Protein AF-A0A0F9FDF7-F1 (afdb_monomer)

Secondary structure (DSSP, 8-state):
---GGGGSS----------TTSHHHHHHHHHHHHHHHHHHH-TT----------

Structure (mmCIF, N/CA/C/O backbone):
data_AF-A0A0F9FDF7-F1
#
_entry.id   AF-A0A0F9FDF7-F1
#
loop_
_atom_site.group_PDB
_atom_site.id
_atom_site.type_symbol
_atom_site.label_atom_id
_atom_site.label_alt_id
_atom_site.label_comp_id
_atom_site.label_asym_id
_atom_site.label_entity_id
_atom_site.label_seq_id
_atom_site.pdbx_PDB_ins_code
_atom_site.Cartn_x
_atom_site.Cartn_y
_atom_site.Cartn_z
_atom_site.occupancy
_atom_site.B_iso_or_equiv
_atom_site.auth_seq_id
_atom_site.auth_comp_id
_atom_site.auth_asym_id
_atom_site.auth_atom_id
_atom_site.pdbx_PDB_model_num
ATOM 1 N N . MET A 1 1 ? 22.997 2.876 9.585 1.00 46.59 1 MET A N 1
ATOM 2 C CA . MET A 1 1 ? 23.140 2.580 8.145 1.00 46.59 1 MET A CA 1
ATOM 3 C C . MET A 1 1 ? 24.196 3.506 7.576 1.00 46.59 1 MET A C 1
ATOM 5 O O . MET A 1 1 ? 23.933 4.688 7.414 1.00 46.59 1 MET A O 1
ATOM 9 N N . THR A 1 2 ? 25.404 3.001 7.349 1.00 49.72 2 THR A N 1
ATOM 10 C CA . THR A 1 2 ? 26.442 3.758 6.641 1.00 49.72 2 THR A CA 1
ATOM 11 C C . THR A 1 2 ? 26.129 3.650 5.155 1.00 49.72 2 THR A C 1
ATOM 13 O O . THR A 1 2 ? 26.190 2.555 4.604 1.00 49.72 2 THR A O 1
ATOM 16 N N . MET A 1 3 ? 25.717 4.749 4.521 1.00 61.53 3 MET A N 1
ATOM 17 C CA . MET A 1 3 ? 25.437 4.781 3.084 1.00 61.53 3 MET A CA 1
ATOM 18 C C . MET A 1 3 ? 26.758 4.669 2.315 1.00 61.53 3 MET A C 1
ATOM 20 O O . MET A 1 3 ? 27.426 5.665 2.048 1.00 61.53 3 MET A O 1
ATOM 24 N N . THR A 1 4 ? 27.133 3.443 1.954 1.00 63.34 4 THR A N 1
ATOM 25 C CA . THR A 1 4 ? 28.356 3.074 1.216 1.00 63.34 4 THR A CA 1
ATOM 26 C C . THR A 1 4 ? 28.493 3.773 -0.146 1.00 63.34 4 THR A C 1
ATOM 28 O O . THR A 1 4 ? 29.559 3.749 -0.747 1.00 63.34 4 THR A O 1
ATOM 31 N N . PHE A 1 5 ? 27.429 4.421 -0.628 1.00 63.91 5 PHE A N 1
ATOM 32 C CA . PHE A 1 5 ? 27.348 5.112 -1.917 1.00 63.91 5 PHE A CA 1
ATOM 33 C C . PHE A 1 5 ? 27.995 6.506 -1.942 1.00 63.91 5 PHE A C 1
ATOM 35 O O . PHE A 1 5 ? 28.235 7.033 -3.023 1.00 63.91 5 PHE A O 1
ATOM 42 N N . MET A 1 6 ? 28.302 7.108 -0.785 1.00 67.00 6 MET A N 1
ATOM 43 C CA . MET A 1 6 ? 28.852 8.475 -0.724 1.00 67.00 6 MET A CA 1
ATOM 44 C C . MET A 1 6 ? 30.349 8.568 -1.072 1.00 67.00 6 MET A C 1
ATOM 46 O O . MET A 1 6 ? 30.881 9.669 -1.164 1.00 67.00 6 MET A O 1
ATOM 50 N N . SER A 1 7 ? 31.036 7.436 -1.261 1.00 72.00 7 SER A N 1
ATOM 51 C CA . SER A 1 7 ? 32.456 7.378 -1.645 1.00 72.00 7 SER A CA 1
ATOM 52 C C . SER A 1 7 ? 32.691 7.033 -3.121 1.00 72.00 7 SER A C 1
ATOM 54 O O . SER A 1 7 ? 33.841 7.009 -3.560 1.00 72.00 7 SER A O 1
ATOM 56 N N . SER A 1 8 ? 31.633 6.753 -3.892 1.00 79.94 8 SER A N 1
ATOM 57 C CA . SER A 1 8 ? 31.757 6.423 -5.315 1.00 79.94 8 SER A CA 1
ATOM 58 C C . SER A 1 8 ? 31.980 7.688 -6.158 1.00 79.94 8 SER A C 1
ATOM 60 O O . SER A 1 8 ? 31.300 8.688 -5.926 1.00 79.94 8 SER A O 1
ATOM 62 N N . PRO A 1 9 ? 32.847 7.657 -7.190 1.00 82.25 9 PRO A N 1
ATOM 63 C CA . PRO A 1 9 ? 33.004 8.765 -8.137 1.00 82.25 9 PRO A CA 1
ATOM 64 C C . PRO A 1 9 ? 31.716 9.132 -8.894 1.00 82.25 9 PRO A C 1
ATOM 66 O O . PRO A 1 9 ? 31.601 10.242 -9.406 1.00 82.25 9 PRO A O 1
ATOM 69 N N . SER A 1 10 ? 30.757 8.203 -8.995 1.00 82.50 10 SER A N 1
ATOM 70 C CA . SER A 1 10 ? 29.427 8.442 -9.567 1.00 82.50 10 SER A CA 1
ATOM 71 C C . SER A 1 10 ? 28.382 7.488 -8.978 1.00 82.50 10 SER A C 1
ATOM 73 O O . SER A 1 10 ? 28.694 6.349 -8.616 1.00 82.50 10 SER A O 1
ATOM 75 N N . LEU A 1 11 ? 27.140 7.963 -8.873 1.00 84.88 11 LEU A N 1
ATOM 76 C CA . LEU A 1 11 ? 25.975 7.196 -8.434 1.00 84.88 11 LEU A CA 1
ATOM 77 C C . LEU A 1 11 ?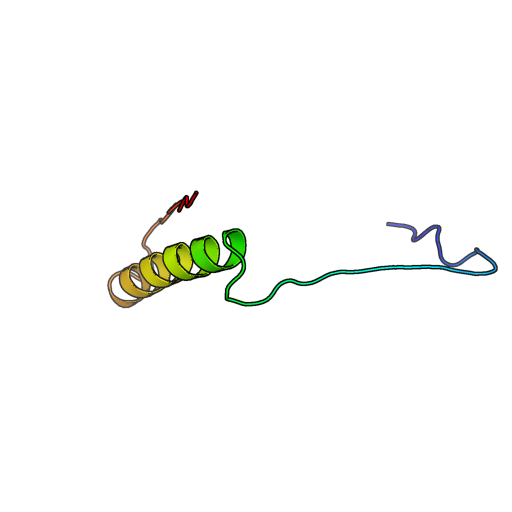 24.890 7.306 -9.505 1.00 84.88 11 LEU A C 1
ATOM 79 O O . LEU A 1 11 ? 24.468 8.411 -9.840 1.00 84.88 11 LEU A O 1
ATOM 83 N N . TYR A 1 12 ? 24.417 6.165 -10.002 1.00 87.00 12 TYR A N 1
ATOM 84 C CA . TYR A 1 12 ? 23.280 6.092 -10.914 1.00 87.00 12 TYR A CA 1
ATOM 85 C C . TYR A 1 12 ? 22.106 5.432 -10.200 1.00 87.00 12 TYR A C 1
ATOM 87 O O . TYR A 1 12 ? 22.240 4.338 -9.654 1.00 87.00 12 TYR A O 1
ATOM 95 N N . MET A 1 13 ? 20.959 6.105 -10.207 1.00 89.94 13 MET A N 1
ATOM 96 C CA . MET A 1 13 ? 19.710 5.616 -9.636 1.00 89.94 13 MET A CA 1
ATOM 97 C C . MET A 1 13 ? 18.614 5.759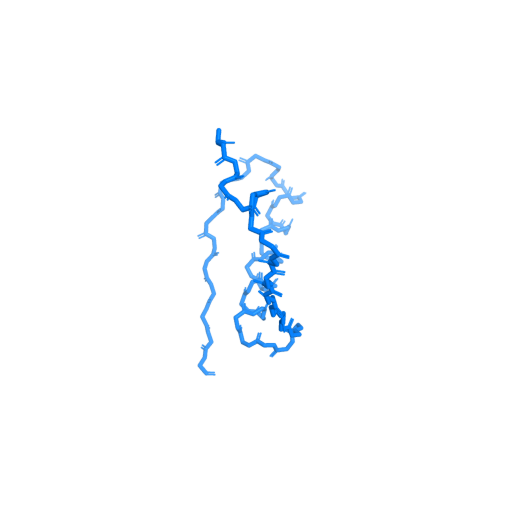 -10.686 1.00 89.94 13 MET A C 1
ATOM 99 O O . MET A 1 13 ? 18.549 6.771 -11.378 1.00 89.94 13 MET A O 1
ATOM 103 N N . THR A 1 14 ? 17.765 4.742 -10.802 1.00 92.50 14 THR A N 1
ATOM 104 C CA . THR A 1 14 ? 16.572 4.770 -11.655 1.00 92.50 14 THR A CA 1
ATOM 105 C C . THR A 1 14 ? 15.361 4.408 -10.805 1.00 92.50 14 THR A C 1
ATOM 107 O O . THR A 1 14 ? 15.474 3.618 -9.869 1.00 92.50 14 THR A O 1
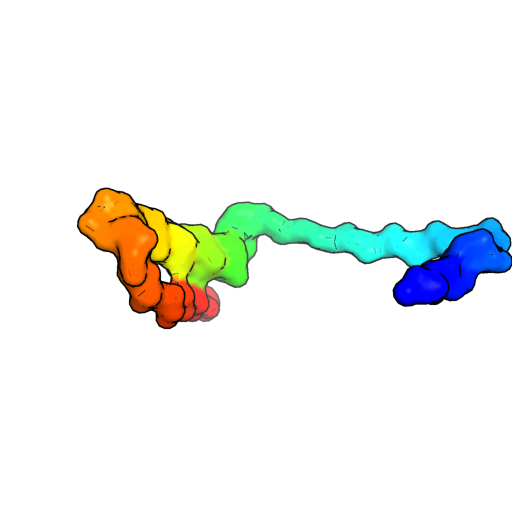ATOM 110 N N . SER A 1 15 ? 14.223 5.016 -11.113 1.00 96.81 15 SER A N 1
ATOM 111 C CA . SER A 1 15 ? 12.930 4.770 -10.481 1.00 96.81 15 SER A CA 1
ATOM 112 C C . SER A 1 15 ? 11.859 4.782 -11.569 1.00 96.81 15 SER A C 1
ATOM 114 O O . SER A 1 15 ? 12.030 5.447 -12.592 1.00 96.81 15 SER A O 1
ATOM 116 N N . GLU A 1 16 ? 10.781 4.037 -11.350 1.00 98.12 16 GLU A N 1
ATOM 117 C CA . GLU A 1 16 ? 9.612 3.981 -12.223 1.00 98.12 16 GLU A CA 1
ATOM 118 C C . GLU A 1 16 ? 8.330 4.278 -11.437 1.00 98.12 16 GLU A C 1
ATOM 120 O O . GLU A 1 16 ? 8.312 4.252 -10.206 1.00 98.12 16 GLU A O 1
ATOM 125 N N . SER A 1 17 ? 7.264 4.588 -12.168 1.00 97.50 17 SER A N 1
ATOM 126 C CA . SER A 1 17 ? 5.913 4.778 -11.647 1.00 97.50 17 SER A CA 1
ATOM 127 C C . SER A 1 17 ? 4.913 4.376 -12.729 1.00 97.50 17 SER A C 1
ATOM 129 O O . SER A 1 17 ? 5.227 4.436 -13.921 1.00 97.50 17 SER A O 1
ATOM 131 N N . VAL A 1 18 ? 3.711 3.989 -12.320 1.00 98.38 18 VAL A N 1
ATOM 132 C CA . VAL A 1 18 ? 2.610 3.613 -13.211 1.00 98.38 18 VAL A CA 1
ATOM 133 C C . VAL A 1 18 ? 1.408 4.523 -12.964 1.00 98.38 18 VAL A C 1
ATOM 135 O O . VAL A 1 18 ? 1.291 5.148 -11.909 1.00 98.38 18 VAL A O 1
ATOM 138 N N . THR A 1 19 ? 0.532 4.649 -13.957 1.00 98.06 19 THR A N 1
ATOM 139 C CA . THR A 1 19 ? -0.660 5.500 -13.854 1.00 98.06 19 THR A CA 1
ATOM 140 C C . THR A 1 19 ? -1.775 4.808 -13.071 1.00 98.06 19 THR A C 1
ATOM 142 O O . THR A 1 19 ? -1.733 3.603 -12.832 1.00 98.06 19 THR A O 1
ATOM 145 N N . GLU A 1 20 ? -2.810 5.568 -12.715 1.00 97.50 20 GLU A N 1
ATOM 146 C CA . GLU A 1 20 ? -4.016 5.064 -12.039 1.00 97.50 20 GLU A CA 1
ATOM 147 C C . GLU A 1 20 ? -4.714 3.911 -12.781 1.00 9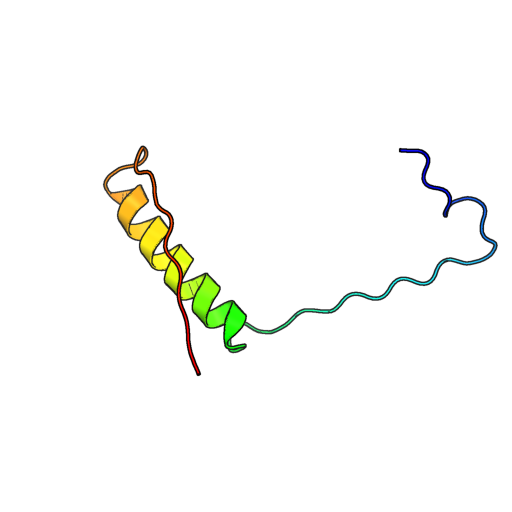7.50 20 GLU A C 1
ATOM 149 O O . GLU A 1 20 ? -5.319 3.054 -12.156 1.00 97.50 20 GLU A O 1
ATOM 154 N N . GLY A 1 21 ? -4.585 3.846 -14.111 1.00 97.75 21 GLY A N 1
ATOM 155 C CA . GLY A 1 21 ? -5.180 2.782 -14.922 1.00 97.75 21 GLY A CA 1
ATOM 156 C C . GLY A 1 21 ? -4.377 1.479 -14.960 1.00 97.75 21 GLY A C 1
ATOM 157 O O . GLY A 1 21 ? -4.822 0.523 -15.593 1.00 97.75 21 GLY A O 1
ATOM 158 N N . HIS A 1 22 ? -3.190 1.427 -14.346 1.00 98.62 22 HIS A N 1
ATOM 159 C CA . HIS A 1 22 ? -2.438 0.178 -14.236 1.00 98.62 22 HIS A CA 1
ATOM 160 C C . HIS A 1 22 ? -3.228 -0.814 -13.372 1.00 98.62 22 HIS A C 1
ATOM 162 O O . HIS A 1 22 ? -3.682 -0.411 -12.304 1.00 98.62 22 HIS A O 1
ATOM 168 N N . PRO A 1 23 ? -3.374 -2.092 -13.769 1.00 98.44 23 PRO A N 1
ATOM 169 C CA . PRO A 1 23 ? -4.218 -3.055 -13.057 1.00 98.44 23 PRO A CA 1
ATOM 170 C C . PRO A 1 23 ? -3.890 -3.146 -11.562 1.00 98.44 23 PRO A C 1
ATOM 172 O O . PRO A 1 23 ? -4.800 -3.089 -10.745 1.00 98.44 23 PRO A O 1
ATOM 175 N N . ASP A 1 24 ? -2.605 -3.160 -11.194 1.00 98.31 24 ASP A N 1
ATOM 176 C CA . ASP A 1 24 ? -2.206 -3.159 -9.778 1.00 98.31 24 ASP A CA 1
ATOM 177 C C . AS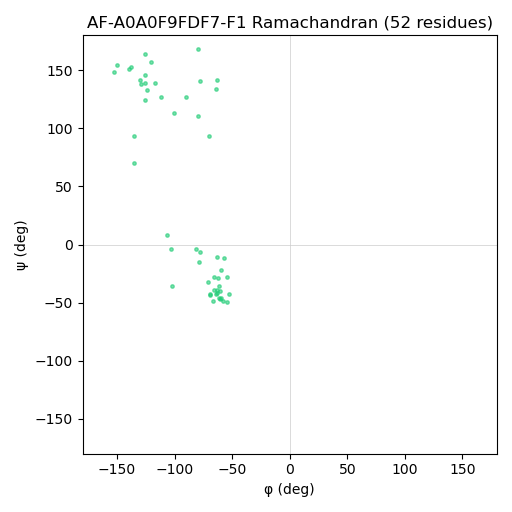P A 1 24 ? -2.647 -1.883 -9.043 1.00 98.31 24 ASP A C 1
ATOM 179 O O . ASP A 1 24 ? -3.161 -1.959 -7.933 1.00 98.31 24 ASP A O 1
ATOM 183 N N . LYS A 1 25 ? -2.524 -0.703 -9.672 1.00 98.31 25 LYS A N 1
ATOM 184 C CA . LYS A 1 25 ? -2.971 0.557 -9.057 1.00 98.31 25 LYS A CA 1
ATOM 185 C C . LYS A 1 25 ? -4.485 0.660 -8.978 1.00 98.31 25 LYS A C 1
ATOM 187 O O . LYS A 1 25 ? -4.992 1.237 -8.024 1.00 98.31 25 LYS A O 1
ATOM 192 N N . LEU 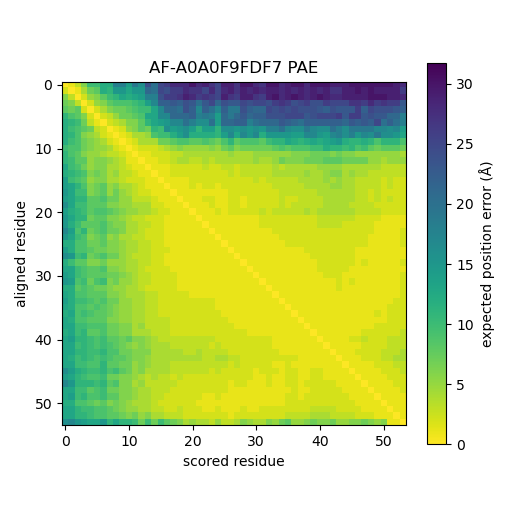A 1 26 ? -5.197 0.084 -9.940 1.00 98.50 26 LEU A N 1
ATOM 193 C CA . LEU A 1 26 ? -6.646 -0.029 -9.884 1.00 98.50 26 LEU A CA 1
ATOM 194 C C . LEU A 1 26 ? -7.076 -0.919 -8.708 1.00 98.50 26 LEU A C 1
ATOM 196 O O . LEU A 1 26 ? -8.007 -0.564 -7.988 1.00 98.50 26 LEU A O 1
ATOM 200 N N . CYS A 1 27 ? -6.387 -2.041 -8.478 1.00 98.75 27 CYS A N 1
ATOM 201 C CA . CYS A 1 27 ? -6.616 -2.885 -7.304 1.00 98.75 27 CYS A CA 1
ATOM 202 C C . CYS A 1 27 ? -6.359 -2.121 -5.998 1.00 98.75 27 CYS A C 1
ATOM 204 O O . CYS A 1 27 ? -7.225 -2.147 -5.124 1.00 98.75 27 CYS A O 1
ATOM 206 N N . ASP A 1 28 ? -5.236 -1.398 -5.901 1.00 98.62 28 ASP A N 1
ATOM 207 C CA . ASP A 1 28 ? -4.921 -0.542 -4.747 1.00 98.62 28 ASP A CA 1
ATOM 208 C C . ASP A 1 28 ? -6.058 0.461 -4.485 1.00 98.62 28 ASP A C 1
ATOM 210 O O . ASP A 1 28 ? -6.576 0.549 -3.377 1.00 98.62 28 ASP A O 1
ATOM 214 N N . GLN A 1 29 ? -6.507 1.174 -5.527 1.00 98.69 29 GLN A N 1
ATOM 215 C CA . GLN A 1 29 ? -7.575 2.173 -5.418 1.00 98.69 29 GLN A CA 1
ATOM 216 C C . GLN A 1 29 ? -8.898 1.578 -4.925 1.00 98.69 29 GLN A C 1
ATOM 218 O O . GLN A 1 29 ? -9.598 2.207 -4.133 1.00 98.69 29 GLN A O 1
ATOM 223 N N . ILE A 1 30 ? -9.263 0.381 -5.391 1.00 98.75 30 ILE A N 1
ATOM 224 C CA . ILE A 1 30 ? -10.491 -0.292 -4.950 1.00 98.75 30 ILE A CA 1
ATOM 225 C C . ILE A 1 30 ? -10.358 -0.748 -3.492 1.00 98.75 30 ILE A C 1
ATOM 227 O O . ILE A 1 30 ? -11.305 -0.582 -2.721 1.00 98.75 30 ILE A O 1
ATOM 231 N N . ALA A 1 31 ? -9.206 -1.304 -3.106 1.00 98.81 31 ALA A N 1
ATOM 232 C CA . ALA A 1 31 ? -8.950 -1.733 -1.733 1.00 98.81 31 ALA A CA 1
ATOM 233 C C . ALA A 1 31 ? -9.011 -0.545 -0.756 1.00 98.81 31 ALA A C 1
ATOM 235 O O . ALA A 1 31 ? -9.699 -0.625 0.266 1.00 98.81 31 ALA A O 1
ATOM 236 N N . ASP A 1 32 ? -8.374 0.573 -1.112 1.00 98.75 32 ASP A N 1
ATOM 237 C CA . ASP A 1 32 ? -8.371 1.804 -0.318 1.00 98.75 32 ASP A CA 1
ATOM 238 C C . ASP A 1 32 ? -9.768 2.434 -0.234 1.00 98.75 32 ASP A C 1
ATOM 240 O O . ASP A 1 32 ? -10.185 2.851 0.841 1.00 98.75 32 ASP A O 1
ATOM 244 N N . ALA A 1 33 ? -10.554 2.429 -1.317 1.00 98.81 33 ALA A N 1
ATOM 245 C CA . ALA A 1 33 ? -11.927 2.942 -1.279 1.00 98.81 33 ALA A CA 1
ATOM 246 C C . ALA A 1 33 ? -12.825 2.155 -0.305 1.00 98.81 33 ALA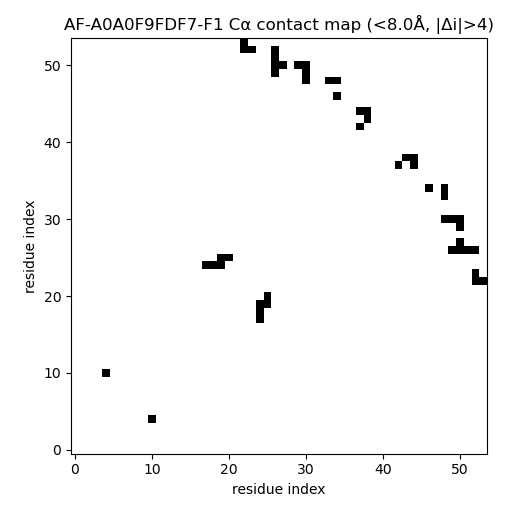 A C 1
ATOM 248 O O . ALA A 1 33 ? -13.684 2.732 0.364 1.00 98.81 33 ALA A O 1
ATOM 249 N N . ILE A 1 34 ? -12.626 0.837 -0.203 1.00 98.75 34 ILE A N 1
ATOM 250 C CA . ILE A 1 34 ? -13.328 -0.002 0.778 1.00 98.75 34 ILE A CA 1
ATOM 251 C C . ILE A 1 34 ? -12.854 0.327 2.200 1.00 98.75 34 ILE A C 1
ATOM 253 O O . ILE A 1 34 ? -13.683 0.438 3.106 1.00 98.75 34 ILE A O 1
ATOM 257 N N . LEU A 1 35 ? -11.543 0.490 2.404 1.00 98.69 35 LEU A N 1
ATOM 258 C CA . LEU A 1 35 ? -10.974 0.905 3.688 1.00 98.69 35 LEU A CA 1
ATOM 259 C C . LEU A 1 35 ? -11.549 2.254 4.143 1.00 98.69 35 LEU A C 1
ATOM 261 O O . LEU A 1 35 ? -12.002 2.358 5.281 1.00 98.69 35 LEU A O 1
ATOM 265 N N . ASP A 1 36 ? -11.569 3.251 3.261 1.00 98.75 36 ASP A N 1
ATOM 266 C CA . ASP A 1 36 ? -12.056 4.601 3.546 1.00 98.75 36 ASP A CA 1
ATOM 267 C C . ASP A 1 36 ? -13.522 4.592 3.988 1.00 98.75 36 ASP A C 1
ATOM 269 O O . ASP A 1 36 ? -13.874 5.207 4.997 1.00 98.75 36 ASP A O 1
ATOM 273 N N . GLU A 1 37 ? -14.375 3.848 3.281 1.00 98.75 37 GLU A N 1
ATOM 274 C CA . GLU A 1 37 ? -15.796 3.732 3.618 1.00 98.75 37 GLU A CA 1
ATOM 275 C C . GLU A 1 37 ? -16.007 3.071 4.989 1.00 98.75 37 GLU A C 1
ATOM 277 O O . GLU A 1 37 ? -16.865 3.494 5.772 1.00 98.75 37 GLU A O 1
ATOM 282 N N . ILE A 1 38 ? -15.203 2.053 5.313 1.00 98.75 38 ILE A N 1
ATOM 283 C CA . ILE A 1 38 ? -15.247 1.395 6.622 1.00 98.75 38 ILE A CA 1
ATOM 284 C C . ILE A 1 38 ? -14.780 2.362 7.716 1.00 98.75 38 ILE A C 1
ATOM 286 O O . ILE A 1 38 ? -15.479 2.522 8.717 1.00 98.75 38 ILE A O 1
ATOM 290 N N . LEU A 1 39 ? -13.643 3.037 7.529 1.00 98.62 39 LEU A N 1
ATOM 291 C CA . L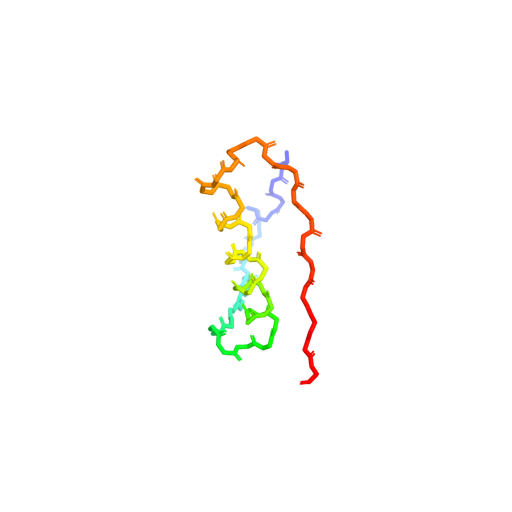EU A 1 39 ? -13.088 3.970 8.515 1.00 98.62 39 LEU A CA 1
ATOM 292 C C . LEU A 1 39 ? -13.975 5.202 8.733 1.00 98.62 39 LEU A C 1
ATOM 294 O O . LEU A 1 39 ? -13.987 5.755 9.834 1.00 98.62 39 LEU A O 1
ATOM 298 N N . ALA A 1 40 ? -14.748 5.611 7.723 1.00 98.69 40 ALA A N 1
ATOM 299 C CA . ALA A 1 40 ? -15.738 6.678 7.852 1.00 98.69 40 ALA A CA 1
ATOM 300 C C . ALA A 1 40 ? -16.852 6.335 8.860 1.00 98.69 40 ALA A C 1
ATOM 302 O O . ALA A 1 40 ? -17.402 7.237 9.497 1.00 98.69 40 ALA A O 1
ATOM 303 N N . HIS A 1 41 ? -17.167 5.047 9.032 1.00 98.69 41 HIS A N 1
ATOM 304 C CA . HIS A 1 41 ? -18.215 4.561 9.935 1.00 98.69 41 HIS A CA 1
ATOM 305 C C . HIS A 1 41 ? -17.668 3.996 11.252 1.00 98.69 41 HIS A C 1
ATOM 307 O O . HIS A 1 41 ? -18.289 4.170 12.302 1.00 98.69 41 HIS A O 1
ATOM 313 N N . ASP A 1 42 ? -16.509 3.344 11.209 1.00 98.56 42 ASP A N 1
ATOM 314 C CA . ASP A 1 42 ? -15.790 2.803 12.359 1.00 98.56 42 ASP A CA 1
ATOM 315 C C . ASP A 1 42 ? -14.293 3.141 12.246 1.00 98.56 42 ASP A C 1
ATOM 317 O O . ASP A 1 42 ? -13.519 2.383 11.655 1.00 98.56 42 ASP A O 1
ATOM 321 N N . PRO A 1 43 ? -13.849 4.255 12.858 1.00 98.50 43 PRO A N 1
ATOM 322 C CA . PRO A 1 43 ? -12.447 4.675 12.832 1.00 98.50 43 PRO A CA 1
ATOM 323 C C . PRO A 1 43 ? -11.475 3.694 13.501 1.00 98.50 43 PRO A C 1
ATOM 325 O O . PRO A 1 43 ? -10.261 3.878 13.411 1.00 98.50 43 PRO A O 1
ATOM 328 N N . THR A 1 44 ? -11.986 2.695 14.226 1.00 98.38 44 THR A N 1
ATOM 329 C CA . THR A 1 44 ? -11.190 1.664 1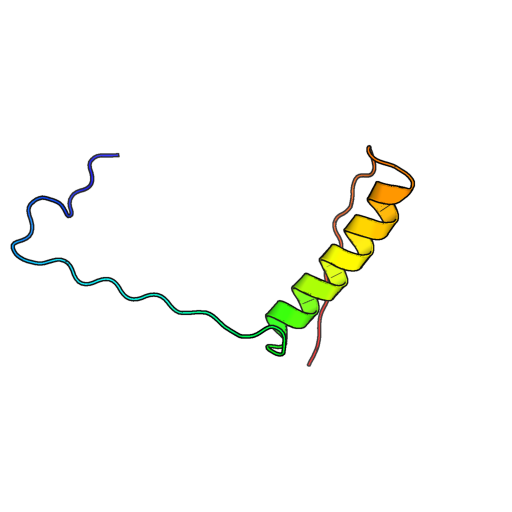4.904 1.00 98.38 44 THR A CA 1
ATOM 330 C C . THR A 1 44 ? -11.265 0.310 14.208 1.00 98.38 44 THR A C 1
ATOM 332 O O . THR A 1 44 ? -10.763 -0.675 14.749 1.00 98.38 44 THR A O 1
ATOM 335 N N . ALA A 1 45 ? -11.866 0.244 13.019 1.00 98.31 45 ALA A N 1
ATOM 336 C CA . ALA A 1 45 ? -11.994 -0.988 12.262 1.00 98.31 45 ALA A CA 1
ATOM 337 C C . ALA A 1 45 ? -10.630 -1.554 11.849 1.00 98.31 45 ALA A C 1
ATOM 339 O O . ALA A 1 45 ? -9.710 -0.840 11.453 1.00 98.31 45 ALA A O 1
ATOM 340 N N . HIS A 1 46 ? -10.520 -2.880 11.897 1.00 98.31 46 HIS A N 1
ATOM 341 C CA . HIS A 1 46 ? -9.367 -3.611 11.383 1.00 98.31 46 HIS A CA 1
ATOM 342 C C . HIS A 1 46 ? -9.731 -4.182 10.008 1.00 98.31 46 HIS A C 1
ATOM 344 O O . HIS A 1 46 ? -10.586 -5.064 9.917 1.00 98.31 46 HIS A O 1
ATOM 350 N N . VAL A 1 47 ? -9.084 -3.695 8.948 1.00 97.44 47 VAL A N 1
ATOM 351 C CA . VAL A 1 47 ? -9.395 -4.049 7.553 1.00 97.44 47 VAL A CA 1
ATOM 352 C C . VAL A 1 47 ? -8.145 -4.589 6.859 1.00 97.44 47 VAL A C 1
ATOM 354 O O . VAL A 1 47 ? -7.072 -4.003 6.957 1.00 97.44 47 VAL A O 1
ATOM 357 N N . ALA A 1 48 ? -8.297 -5.713 6.159 1.00 98.25 48 ALA A N 1
ATOM 358 C CA . ALA A 1 48 ? -7.271 -6.338 5.323 1.00 98.25 48 ALA A CA 1
ATOM 359 C C . ALA A 1 48 ? -7.919 -6.761 3.994 1.00 98.25 48 ALA A C 1
ATOM 361 O O . ALA A 1 48 ? -8.224 -7.936 3.780 1.00 98.25 48 ALA A O 1
ATOM 362 N N . CYS A 1 49 ? -8.266 -5.769 3.170 1.00 98.38 49 CYS A N 1
ATOM 363 C CA . CYS A 1 49 ? -8.957 -5.970 1.900 1.00 98.38 49 CYS A CA 1
ATOM 364 C C . CYS A 1 49 ? -7.942 -6.149 0.766 1.00 98.38 49 CYS A C 1
ATOM 366 O O . CYS A 1 49 ? -7.075 -5.304 0.588 1.00 98.38 49 CYS A O 1
ATOM 368 N N . GLU A 1 50 ? -8.081 -7.230 -0.000 1.00 98.56 50 GLU A N 1
ATOM 369 C CA . GLU A 1 50 ? -7.238 -7.550 -1.155 1.00 98.56 50 GLU A CA 1
ATOM 370 C C . GLU A 1 50 ? -8.101 -7.566 -2.421 1.00 98.56 50 GLU A C 1
ATOM 372 O O . GLU A 1 50 ? -9.216 -8.102 -2.410 1.00 98.56 50 GLU A O 1
ATOM 377 N N . VAL A 1 51 ? -7.586 -7.016 -3.522 1.00 98.50 51 VAL A N 1
ATOM 378 C CA . VAL A 1 51 ? -8.299 -6.923 -4.806 1.00 98.50 51 VAL A CA 1
ATOM 379 C C . VAL A 1 51 ? -7.453 -7.546 -5.909 1.00 98.50 51 VAL A C 1
ATOM 381 O O . VAL A 1 51 ? -6.239 -7.376 -5.961 1.00 98.50 51 VAL A O 1
ATOM 384 N N . THR A 1 52 ? -8.102 -8.289 -6.804 1.00 98.31 52 THR A N 1
ATOM 385 C CA . THR A 1 52 ? -7.451 -8.930 -7.948 1.00 98.31 52 THR A CA 1
ATOM 386 C C . THR A 1 52 ? -8.207 -8.621 -9.235 1.00 98.31 52 THR A C 1
ATOM 388 O O . THR A 1 52 ? -9.439 -8.582 -9.248 1.00 98.31 52 THR A O 1
ATOM 391 N N . THR A 1 53 ? -7.466 -8.412 -10.321 1.00 97.00 53 THR A N 1
ATOM 392 C CA . THR A 1 53 ? -7.990 -8.251 -11.681 1.00 97.00 53 THR A CA 1
ATOM 393 C C . THR A 1 53 ? -7.102 -9.020 -12.660 1.00 97.00 53 THR A C 1
ATOM 395 O O . THR A 1 53 ? -5.923 -9.242 -12.379 1.00 97.00 53 THR A O 1
ATOM 398 N N . THR A 1 54 ? -7.674 -9.454 -13.786 1.00 94.31 54 THR A N 1
ATOM 399 C CA . THR A 1 54 ? -6.985 -10.192 -14.861 1.00 94.31 54 THR A CA 1
ATOM 400 C C . THR A 1 54 ? -6.873 -9.380 -16.140 1.00 94.31 54 THR A C 1
ATOM 402 O O . THR A 1 54 ? -7.619 -8.384 -16.275 1.00 94.31 54 THR A O 1
#

Radius of gyration: 18.83 Å; Cα contacts (8 Å, |Δi|>4): 25; chains: 1; bounding box: 51×19×30 Å

InterPro domains:
  IPR002133 S-adenosylmethionine synthetase [PTHR11964] (11-53)
  IPR022628 S-adenosylmethionine synthetase, N-terminal [PF00438] (12-53)
  IPR022636 S-adenosylmethionine synthetase superfamily [SSF55973] (11-53)

Sequence (54 aa):
MTMTFMSSPSLYMTSESVTEGHPDKLCDQIADAILDEILAHDPTAHVACEVTTT

Solvent-accessible surface area (backbone atoms only — not comparable to full-atom values): 3779 Å² total; per-residue (Å²): 134,83,72,79,67,79,80,49,99,70,83,90,85,87,86,87,86,79,57,71,84,38,69,69,46,41,26,51,52,54,31,48,53,54,49,51,59,46,40,75,77,36,80,83,66,88,83,88,70,83,60,86,85,134

Foldseek 3Di:
DPPPPPPDPDDDDDDDDDDCPDQVNVQVVVQVVVVVVCCVVPVPDDDDDGGDDD

pLDDT: mean 91.72, std 13.2, range [46.59, 98.81]

Organism: NCBI:txid412755

Mean predicted aligned error: 6.12 Å